Protein AF-A0A1K1N959-F1 (afdb_monomer_lite)

Secondary structure (DSSP, 8-state):
-EEE-S--TTS-HHHHHHHHHHHHHH-TT--SEEEEEEEEETTEEEEEEEEP-------EEETTEEE--GGG--HHHHHHHHT--------

Radius of gyration: 22.32 Å; chains: 1; bounding box: 48×23×59 Å

pLDDT: mean 87.04, std 6.27, range [54.03, 95.0]

Sequence (91 aa):
MINLGRHPSDMSDNEAQAYIDFMSKRYPEVKDGTLDIELIDEGSVELTLTRDAVPFQRIRRITGYLVGTTDRWNNAKTAELHDRVKHTTDS

Structure (mmCIF, N/CA/C/O backbone):
data_AF-A0A1K1N959-F1
#
_entry.id   AF-A0A1K1N959-F1
#
loop_
_atom_site.group_PDB
_atom_site.id
_atom_site.type_symbol
_atom_site.label_atom_id
_atom_site.label_alt_id
_atom_site.label_comp_id
_atom_site.label_asym_id
_atom_site.label_entity_id
_atom_site.label_seq_id
_atom_site.pdbx_PDB_ins_code
_atom_site.Cartn_x
_atom_site.Cartn_y
_atom_site.Cartn_z
_atom_site.occupancy
_atom_site.B_iso_or_equiv
_atom_site.auth_seq_id
_atom_site.auth_comp_id
_atom_site.auth_asym_id
_atom_site.auth_atom_id
_atom_site.pdbx_PDB_model_num
ATOM 1 N N . MET A 1 1 ? 11.800 2.083 0.230 1.00 82.69 1 MET A N 1
ATOM 2 C CA . MET A 1 1 ? 12.585 2.278 -1.004 1.00 82.69 1 MET A CA 1
ATOM 3 C C . MET A 1 1 ? 11.749 1.783 -2.179 1.00 82.69 1 MET A C 1
ATOM 5 O O . MET A 1 1 ? 10.912 0.915 -1.948 1.00 82.69 1 MET A O 1
ATOM 9 N N . ILE A 1 2 ? 11.927 2.314 -3.397 1.00 89.56 2 ILE A N 1
ATOM 10 C CA . ILE A 1 2 ? 11.307 1.719 -4.597 1.00 89.56 2 ILE A CA 1
ATOM 11 C C . ILE A 1 2 ? 12.098 0.458 -4.958 1.00 89.56 2 ILE A C 1
ATOM 13 O O . ILE A 1 2 ? 13.303 0.539 -5.190 1.00 89.56 2 ILE A O 1
ATOM 17 N N . ASN A 1 3 ? 11.427 -0.690 -4.971 1.00 91.56 3 ASN A N 1
ATOM 18 C CA . ASN A 1 3 ? 12.013 -1.982 -5.313 1.00 91.56 3 ASN A CA 1
ATOM 19 C C . ASN A 1 3 ? 11.671 -2.369 -6.754 1.00 91.56 3 ASN A C 1
ATOM 21 O O . ASN A 1 3 ? 10.611 -2.002 -7.262 1.00 91.56 3 ASN A O 1
ATOM 25 N N . LEU A 1 4 ? 12.551 -3.142 -7.392 1.00 92.94 4 LEU A N 1
ATOM 26 C CA . LEU A 1 4 ? 12.279 -3.726 -8.702 1.00 92.94 4 LEU A CA 1
ATOM 27 C C . LEU A 1 4 ? 11.286 -4.886 -8.562 1.00 92.94 4 LEU A C 1
ATOM 29 O O . LEU A 1 4 ? 11.525 -5.817 -7.792 1.00 92.94 4 LEU A O 1
ATOM 33 N N . GLY A 1 5 ? 10.184 -4.813 -9.300 1.00 91.81 5 GLY A N 1
ATOM 34 C CA . GLY A 1 5 ? 9.206 -5.882 -9.443 1.00 91.81 5 GLY A CA 1
ATOM 35 C C . GLY A 1 5 ? 9.474 -6.727 -10.689 1.00 91.81 5 GLY A C 1
ATOM 36 O O . GLY A 1 5 ? 10.594 -7.192 -10.931 1.00 91.81 5 GLY A O 1
ATOM 37 N N . ARG A 1 6 ? 8.432 -6.938 -11.494 1.00 91.81 6 ARG A N 1
ATOM 38 C CA . ARG A 1 6 ? 8.540 -7.592 -12.800 1.00 91.81 6 ARG A CA 1
ATOM 39 C C . ARG A 1 6 ? 9.316 -6.691 -13.760 1.00 91.81 6 ARG A C 1
ATOM 41 O O . ARG A 1 6 ? 9.039 -5.503 -13.856 1.00 91.81 6 ARG A O 1
ATOM 48 N N . HIS A 1 7 ? 10.254 -7.273 -14.494 1.00 91.94 7 HIS A N 1
ATOM 49 C CA . HIS A 1 7 ? 10.959 -6.605 -15.583 1.00 91.94 7 HIS A CA 1
ATOM 50 C C . HIS A 1 7 ? 11.288 -7.611 -16.700 1.00 91.94 7 HIS A C 1
ATOM 52 O O . HIS A 1 7 ? 11.245 -8.825 -16.459 1.00 91.94 7 HIS A O 1
ATOM 58 N N . PRO A 1 8 ? 11.593 -7.137 -17.919 1.00 89.69 8 PRO A N 1
ATOM 59 C CA . PRO A 1 8 ? 11.965 -7.987 -19.048 1.00 89.69 8 PRO A CA 1
ATOM 60 C C . P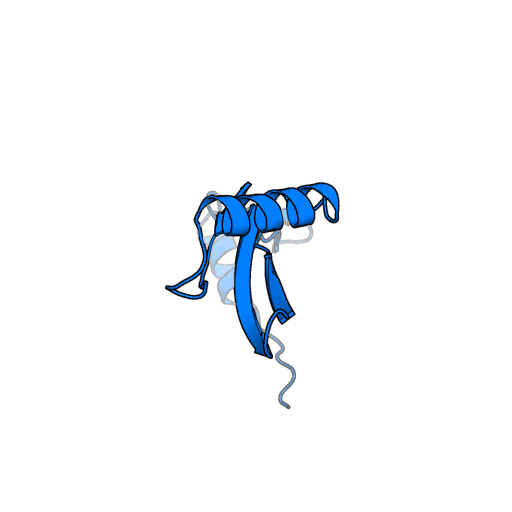RO A 1 8 ? 13.298 -8.698 -18.798 1.00 89.69 8 PRO A C 1
ATOM 62 O O . PRO A 1 8 ? 14.237 -8.100 -18.281 1.00 89.69 8 PRO A O 1
ATOM 65 N N . SER A 1 9 ? 13.401 -9.973 -19.176 1.00 86.19 9 SER A N 1
ATOM 66 C CA . SER A 1 9 ? 14.586 -10.803 -18.899 1.00 86.19 9 SER A CA 1
ATOM 67 C C . SER A 1 9 ? 15.847 -10.394 -19.667 1.00 86.19 9 SER A C 1
ATOM 69 O O . SER A 1 9 ? 16.948 -10.797 -19.309 1.00 86.19 9 SER A O 1
ATOM 71 N N . ASP A 1 10 ? 15.676 -9.668 -20.764 1.00 87.12 10 ASP A N 1
ATOM 72 C CA . ASP A 1 10 ? 16.723 -9.138 -21.637 1.00 87.12 10 ASP A CA 1
ATOM 73 C C . ASP A 1 10 ? 17.181 -7.724 -21.238 1.00 87.12 10 ASP A C 1
ATOM 75 O O . ASP A 1 10 ? 18.159 -7.215 -21.788 1.00 87.12 10 ASP A O 1
ATOM 79 N N . MET A 1 11 ? 16.515 -7.108 -20.257 1.00 86.81 11 MET A N 1
ATOM 80 C CA . MET A 1 11 ? 16.885 -5.807 -19.709 1.00 86.81 11 MET A CA 1
ATOM 81 C C . MET A 1 11 ? 18.151 -5.910 -18.857 1.00 86.81 11 MET A C 1
ATOM 83 O O . MET A 1 11 ? 18.320 -6.840 -18.071 1.00 86.81 11 MET A O 1
ATOM 87 N N . SER A 1 12 ? 19.039 -4.922 -18.975 1.00 90.88 12 SER A N 1
ATOM 88 C CA . SER A 1 12 ? 20.230 -4.863 -18.122 1.00 90.88 12 SER A CA 1
ATOM 89 C C . SER A 1 12 ? 19.911 -4.315 -16.727 1.00 90.88 12 SER A C 1
ATOM 91 O O . SER A 1 12 ? 19.107 -3.392 -16.587 1.00 90.88 12 SER A O 1
ATOM 93 N N . ASP A 1 13 ? 20.625 -4.792 -15.703 1.00 89.25 13 ASP A N 1
ATOM 94 C CA . ASP A 1 13 ? 20.498 -4.287 -14.325 1.00 89.25 13 ASP A CA 1
ATOM 95 C C . ASP A 1 13 ? 20.710 -2.765 -14.236 1.00 89.25 13 ASP A C 1
ATOM 97 O O . ASP A 1 13 ? 20.028 -2.066 -13.487 1.00 89.25 13 ASP A O 1
ATOM 101 N N . ASN A 1 14 ? 21.636 -2.231 -15.040 1.00 92.75 14 ASN A N 1
ATOM 102 C CA . ASN A 1 14 ? 21.921 -0.797 -15.097 1.00 92.75 14 ASN A CA 1
ATOM 103 C C . ASN A 1 14 ? 20.736 0.007 -15.645 1.00 92.75 14 ASN A C 1
ATOM 105 O O . ASN A 1 14 ? 20.468 1.111 -15.173 1.00 92.75 14 ASN A O 1
ATOM 109 N N . GLU A 1 15 ? 20.038 -0.532 -16.643 1.00 92.31 15 GLU A N 1
ATOM 110 C CA . GLU A 1 15 ? 18.858 0.100 -17.224 1.00 92.31 15 GLU A CA 1
ATOM 111 C C . GLU A 1 15 ? 17.681 0.065 -16.241 1.00 92.31 15 GLU A C 1
ATOM 113 O O . GLU A 1 15 ? 17.064 1.101 -15.983 1.00 92.31 15 GLU A O 1
ATOM 118 N N . ALA A 1 16 ? 17.437 -1.082 -15.602 1.00 92.00 16 ALA A N 1
ATOM 119 C CA . ALA A 1 16 ? 16.427 -1.202 -14.554 1.00 92.00 16 ALA A CA 1
ATOM 120 C C . ALA A 1 16 ? 16.688 -0.213 -13.402 1.00 92.00 16 ALA A C 1
ATOM 122 O O . ALA A 1 16 ? 15.777 0.495 -12.964 1.00 92.00 16 ALA A O 1
ATOM 123 N N . GLN A 1 17 ? 17.945 -0.085 -12.961 1.00 93.69 17 GLN A N 1
ATOM 124 C CA . GLN A 1 17 ? 18.325 0.875 -11.925 1.00 93.69 17 GLN A CA 1
ATOM 125 C C . GLN A 1 17 ? 18.126 2.329 -12.375 1.00 93.69 17 GLN A C 1
ATOM 127 O O . GLN A 1 17 ? 17.668 3.156 -11.586 1.00 93.69 17 GLN A O 1
ATOM 132 N N . ALA A 1 18 ? 18.407 2.652 -13.641 1.00 94.50 18 ALA A N 1
ATOM 133 C CA . ALA A 1 18 ? 18.162 3.986 -14.181 1.00 94.50 18 ALA A CA 1
ATOM 134 C C . ALA A 1 18 ? 16.668 4.356 -14.138 1.00 94.50 18 ALA A C 1
ATOM 136 O O . ALA A 1 18 ? 16.332 5.491 -13.784 1.00 94.50 18 ALA A O 1
ATOM 137 N N . TYR A 1 19 ? 15.770 3.406 -14.423 1.00 93.44 19 TYR A N 1
ATOM 138 C CA . TYR A 1 19 ? 14.328 3.620 -14.278 1.00 93.44 19 TYR A CA 1
ATOM 139 C C . TYR A 1 19 ? 13.911 3.790 -12.812 1.00 93.44 19 TYR A C 1
ATOM 141 O O . TYR A 1 19 ? 13.140 4.701 -12.506 1.00 93.44 19 TYR A O 1
ATOM 149 N N . ILE A 1 20 ? 14.454 2.996 -11.884 1.00 93.31 20 ILE A N 1
ATOM 150 C CA . ILE A 1 20 ? 14.201 3.164 -10.439 1.00 93.31 20 ILE A CA 1
ATOM 151 C C . ILE A 1 20 ? 14.633 4.558 -9.965 1.00 93.31 20 ILE A C 1
ATOM 153 O O . ILE A 1 20 ? 13.880 5.244 -9.263 1.00 93.31 20 ILE A O 1
ATOM 157 N N . ASP A 1 21 ? 15.817 5.011 -10.376 1.00 94.19 21 ASP A N 1
ATOM 158 C CA . ASP A 1 21 ? 16.352 6.329 -10.036 1.00 94.19 21 ASP A CA 1
ATOM 159 C C . ASP A 1 21 ? 15.497 7.454 -10.628 1.00 94.19 21 ASP A C 1
ATOM 161 O O . ASP A 1 21 ? 15.222 8.457 -9.959 1.00 94.19 21 ASP A O 1
ATOM 165 N N . PHE A 1 22 ? 15.060 7.294 -11.880 1.00 93.06 22 PHE A N 1
ATOM 166 C CA . PHE A 1 22 ? 14.154 8.225 -12.544 1.00 93.06 22 PHE A CA 1
ATOM 167 C C . PHE A 1 22 ? 12.828 8.341 -11.785 1.00 93.06 22 PHE A C 1
ATOM 169 O O . PHE A 1 22 ? 12.405 9.453 -11.456 1.00 93.06 22 PHE A O 1
ATOM 176 N N . MET A 1 23 ? 12.212 7.210 -11.430 1.00 92.81 23 MET A N 1
ATOM 177 C CA . MET A 1 23 ? 10.948 7.179 -10.690 1.00 92.81 23 MET A CA 1
ATOM 178 C C . MET A 1 23 ? 11.090 7.779 -9.289 1.00 92.81 23 MET A C 1
ATOM 180 O O . MET A 1 23 ? 10.252 8.585 -8.883 1.00 92.81 23 MET A O 1
ATOM 184 N N . SER A 1 24 ? 12.190 7.483 -8.591 1.00 90.88 24 SER A N 1
ATOM 185 C CA . SER A 1 24 ? 12.481 8.028 -7.257 1.00 90.88 24 SER A CA 1
ATOM 186 C C . SER A 1 24 ? 12.660 9.550 -7.275 1.00 90.88 24 SER A C 1
ATOM 188 O O . SER A 1 24 ? 12.228 10.244 -6.356 1.00 90.88 24 SER A O 1
ATOM 190 N N . LYS A 1 25 ? 13.273 10.098 -8.335 1.00 93.25 25 LYS A N 1
ATOM 191 C CA . LYS A 1 25 ? 13.418 11.553 -8.517 1.00 93.25 25 LYS A CA 1
ATOM 192 C C . LYS A 1 25 ? 12.105 12.218 -8.921 1.00 93.25 25 LYS A C 1
ATOM 194 O O . LYS A 1 25 ? 11.845 13.347 -8.511 1.00 93.25 25 LYS A O 1
ATOM 199 N N . ARG A 1 26 ? 11.296 11.547 -9.746 1.00 94.31 26 ARG A N 1
ATOM 200 C CA . ARG A 1 26 ? 10.040 12.094 -10.272 1.00 94.31 26 ARG A CA 1
ATOM 201 C C . ARG A 1 26 ? 8.925 12.134 -9.227 1.00 94.31 26 ARG A C 1
ATOM 203 O O . ARG A 1 26 ? 8.128 13.074 -9.270 1.00 94.31 26 ARG A O 1
ATOM 210 N N . TYR A 1 27 ? 8.896 11.145 -8.331 1.00 91.19 27 TYR A N 1
ATOM 211 C CA . TYR A 1 27 ? 7.886 10.958 -7.285 1.00 91.19 27 TYR A CA 1
ATOM 212 C C . TYR A 1 27 ? 8.538 10.810 -5.897 1.00 91.19 27 TYR A C 1
ATOM 214 O O . TYR A 1 27 ? 8.486 9.735 -5.293 1.00 91.19 27 TYR A O 1
ATOM 222 N N . PRO A 1 28 ? 9.167 11.877 -5.368 1.00 89.94 28 PRO A N 1
ATOM 223 C CA . PRO A 1 28 ? 9.900 11.825 -4.101 1.00 89.94 28 PRO A CA 1
ATOM 224 C C . PRO A 1 28 ? 9.010 11.535 -2.879 1.00 89.94 28 PRO A C 1
ATOM 226 O O . PRO A 1 28 ? 9.513 11.188 -1.810 1.00 89.94 28 PRO A O 1
ATOM 229 N N . GLU A 1 29 ? 7.689 11.686 -3.000 1.00 88.81 29 GLU A N 1
ATOM 230 C CA . GLU A 1 29 ? 6.727 11.331 -1.958 1.00 88.81 29 GLU A CA 1
ATOM 231 C C . GLU A 1 29 ? 6.560 9.815 -1.781 1.00 88.81 29 GLU A C 1
ATOM 233 O O . GLU A 1 29 ? 6.148 9.362 -0.709 1.00 88.81 29 GLU A O 1
ATOM 238 N N . VAL A 1 30 ? 6.887 9.024 -2.809 1.00 87.31 30 VAL A N 1
ATOM 239 C CA . VAL A 1 30 ? 6.805 7.564 -2.760 1.00 87.31 30 VAL A CA 1
ATOM 240 C C . VAL A 1 30 ? 8.076 7.023 -2.126 1.00 87.31 30 VAL A C 1
ATOM 242 O O . VAL A 1 30 ? 9.083 6.782 -2.785 1.00 87.31 30 VAL A O 1
ATOM 245 N N . LYS A 1 31 ? 8.027 6.845 -0.805 1.00 81.81 31 LYS A N 1
ATOM 246 C CA . LYS A 1 31 ? 9.152 6.282 -0.053 1.00 81.81 31 LYS A CA 1
ATOM 247 C C . LYS A 1 31 ? 9.274 4.778 -0.236 1.00 81.81 31 LYS A C 1
ATOM 249 O O . LYS A 1 31 ? 10.395 4.288 -0.319 1.00 81.81 31 LYS A O 1
ATOM 254 N N . ASP A 1 32 ? 8.146 4.078 -0.318 1.00 88.38 32 ASP A N 1
ATOM 255 C CA . ASP A 1 32 ? 8.050 2.621 -0.390 1.00 88.38 32 ASP A CA 1
ATOM 256 C C . ASP A 1 32 ? 7.075 2.222 -1.502 1.00 88.38 32 ASP A C 1
ATOM 258 O O . ASP A 1 32 ? 5.959 2.749 -1.593 1.00 88.38 32 ASP A O 1
ATOM 262 N N . GLY A 1 33 ? 7.525 1.332 -2.380 1.00 90.12 33 GLY A N 1
ATOM 263 C CA . GLY A 1 33 ? 6.742 0.864 -3.512 1.00 90.12 33 GLY A CA 1
ATOM 264 C C . GLY A 1 33 ? 7.499 -0.137 -4.375 1.00 90.12 33 GLY A C 1
ATOM 265 O O . GLY A 1 33 ? 8.691 -0.380 -4.183 1.00 90.12 33 GLY A O 1
ATOM 266 N N . THR A 1 34 ? 6.793 -0.691 -5.350 1.00 94.12 34 THR A N 1
ATOM 267 C CA . THR A 1 34 ? 7.302 -1.648 -6.333 1.00 94.12 34 THR A CA 1
ATOM 268 C C . THR A 1 34 ? 7.149 -1.053 -7.727 1.00 94.12 34 THR A C 1
ATOM 270 O O . THR A 1 34 ? 6.082 -0.534 -8.061 1.00 94.12 34 THR A O 1
ATOM 273 N N . LEU A 1 35 ? 8.222 -1.091 -8.516 1.00 95.00 35 LEU A N 1
ATOM 274 C CA . LEU A 1 35 ? 8.232 -0.674 -9.913 1.00 95.00 35 LEU A CA 1
ATOM 275 C C . LEU A 1 35 ? 8.213 -1.908 -10.814 1.00 95.00 35 LEU A C 1
ATOM 277 O O . LEU A 1 35 ? 9.184 -2.664 -10.837 1.00 95.00 35 LEU A O 1
ATOM 281 N N . ASP A 1 36 ? 7.136 -2.062 -11.571 1.00 94.81 36 ASP A N 1
ATOM 282 C CA . ASP A 1 36 ? 7.034 -3.038 -12.649 1.00 94.81 36 ASP A CA 1
ATOM 283 C C . ASP A 1 36 ? 7.337 -2.357 -13.988 1.00 94.81 36 ASP A C 1
ATOM 285 O O . ASP A 1 36 ? 6.909 -1.226 -14.240 1.00 94.81 36 ASP A O 1
ATOM 289 N N . ILE A 1 37 ? 8.100 -3.048 -14.830 1.00 94.25 37 ILE A N 1
ATOM 290 C CA . ILE A 1 37 ? 8.554 -2.588 -16.139 1.00 94.25 37 ILE A CA 1
ATOM 291 C C . ILE A 1 37 ? 8.093 -3.606 -17.179 1.00 94.25 37 ILE A C 1
ATOM 293 O O . ILE A 1 37 ? 8.456 -4.782 -17.108 1.00 94.25 37 ILE A O 1
ATOM 297 N N . GLU A 1 38 ? 7.306 -3.164 -18.153 1.00 92.06 38 GLU A N 1
ATOM 298 C CA . GLU A 1 38 ? 6.784 -4.025 -19.216 1.00 92.06 38 GLU A CA 1
ATOM 299 C C . GLU A 1 38 ? 7.180 -3.472 -20.591 1.00 92.06 38 GLU A C 1
ATOM 301 O O . GLU A 1 38 ? 7.089 -2.270 -20.839 1.00 92.06 38 GLU A O 1
ATOM 306 N N . LEU A 1 39 ? 7.661 -4.340 -21.488 1.00 90.81 39 LEU A N 1
ATOM 307 C CA . LEU A 1 39 ? 7.913 -3.966 -22.883 1.00 90.81 39 LEU A CA 1
ATOM 308 C C . LEU A 1 39 ? 6.579 -3.880 -23.613 1.00 90.81 39 LEU A C 1
ATOM 310 O O . LEU A 1 39 ? 5.815 -4.845 -23.602 1.00 90.81 39 LEU A O 1
ATOM 314 N N . ILE A 1 40 ? 6.339 -2.752 -24.275 1.00 88.25 40 ILE A N 1
ATOM 315 C CA . ILE A 1 40 ? 5.146 -2.569 -25.108 1.00 88.25 40 ILE A CA 1
ATOM 316 C C . ILE A 1 40 ? 5.485 -2.717 -26.592 1.00 88.25 40 ILE A C 1
ATOM 318 O O . ILE A 1 40 ? 4.823 -3.482 -27.283 1.00 88.25 40 ILE A O 1
ATOM 322 N N . ASP A 1 41 ? 6.570 -2.077 -27.041 1.00 85.88 41 ASP A N 1
ATOM 323 C CA . ASP A 1 41 ? 7.007 -2.003 -28.438 1.00 85.88 41 ASP A CA 1
ATOM 324 C C . ASP A 1 41 ? 8.546 -1.989 -28.517 1.00 85.88 41 ASP A C 1
ATOM 326 O O . ASP A 1 41 ? 9.241 -1.885 -27.501 1.00 85.88 41 ASP A O 1
ATOM 330 N N . GLU A 1 42 ? 9.099 -2.026 -29.734 1.00 81.50 42 GLU A N 1
ATOM 331 C CA . GLU A 1 42 ? 10.541 -1.887 -29.969 1.00 81.50 42 GLU A CA 1
ATOM 332 C C . GLU A 1 42 ? 11.069 -0.551 -29.415 1.00 81.50 42 GLU A C 1
ATOM 334 O O . GLU A 1 42 ? 10.866 0.523 -29.983 1.00 81.50 42 GLU A O 1
ATOM 339 N N . GLY A 1 43 ? 11.761 -0.628 -28.276 1.00 82.50 43 GLY A N 1
ATOM 340 C CA . GLY A 1 43 ? 12.390 0.514 -27.614 1.00 82.50 43 GLY A CA 1
ATOM 341 C C . GLY A 1 43 ? 11.471 1.335 -26.706 1.00 82.50 43 GLY A C 1
ATOM 342 O O . GLY A 1 43 ? 11.883 2.411 -26.275 1.00 82.50 43 GLY A O 1
ATOM 343 N N . SER A 1 44 ? 10.258 0.859 -26.402 1.00 87.94 44 SER A N 1
ATOM 344 C CA . SER A 1 44 ? 9.349 1.530 -25.461 1.00 87.94 44 SER A CA 1
ATOM 345 C C . SER A 1 44 ? 8.968 0.623 -24.295 1.00 87.94 44 SER A C 1
ATOM 347 O O . SER A 1 44 ? 8.660 -0.556 -24.480 1.00 87.94 44 SER A O 1
ATOM 349 N N . VAL A 1 45 ? 8.954 1.203 -23.092 1.00 90.94 45 VAL A N 1
ATOM 350 C CA . VAL A 1 45 ? 8.588 0.513 -21.850 1.00 90.94 45 VAL A CA 1
ATOM 351 C C . VAL A 1 45 ? 7.436 1.230 -21.154 1.00 90.94 45 VAL A C 1
ATOM 353 O O . VAL A 1 45 ? 7.386 2.461 -21.118 1.00 90.94 45 VAL A O 1
ATOM 356 N N . GLU A 1 46 ? 6.525 0.460 -20.574 1.00 93.69 46 GLU A N 1
ATOM 357 C CA . GLU A 1 46 ? 5.530 0.941 -19.625 1.00 93.69 46 GLU A CA 1
ATOM 358 C C . GLU A 1 46 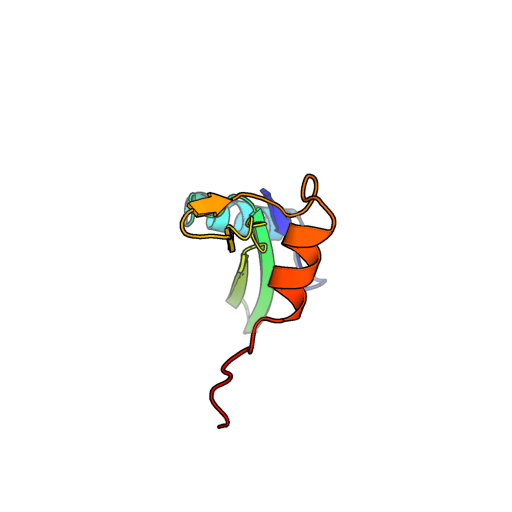? 6.051 0.748 -18.196 1.00 93.69 46 GLU A C 1
ATOM 360 O O . GLU A 1 46 ? 6.623 -0.288 -17.856 1.00 93.69 46 GLU A O 1
ATOM 365 N N . LEU A 1 47 ? 5.874 1.774 -17.360 1.00 93.75 47 LEU A N 1
ATOM 366 C CA . LEU A 1 47 ? 6.324 1.791 -15.970 1.00 93.75 47 LEU A CA 1
ATOM 367 C C . LEU A 1 47 ? 5.114 1.864 -15.043 1.00 93.75 47 LEU A C 1
ATOM 369 O O . LEU A 1 47 ? 4.428 2.887 -14.990 1.00 93.75 47 LEU A O 1
ATOM 373 N N . THR A 1 48 ? 4.899 0.815 -14.256 1.00 94.62 48 THR A N 1
ATOM 374 C CA . THR A 1 48 ? 3.836 0.770 -13.249 1.00 94.62 48 THR A CA 1
ATOM 375 C C . THR A 1 48 ? 4.439 0.889 -11.856 1.00 94.62 48 THR A C 1
ATOM 377 O O . THR A 1 48 ? 5.139 -0.002 -11.385 1.00 94.62 48 THR A O 1
ATOM 380 N N . LEU A 1 49 ? 4.162 2.005 -11.174 1.00 92.88 49 LEU A N 1
ATOM 381 C CA . LEU A 1 49 ? 4.582 2.223 -9.789 1.00 92.88 49 LEU A CA 1
ATOM 382 C C . LEU A 1 49 ? 3.438 1.903 -8.828 1.00 92.88 49 LEU A C 1
ATOM 384 O O . LEU A 1 49 ? 2.503 2.692 -8.663 1.00 92.88 49 LEU A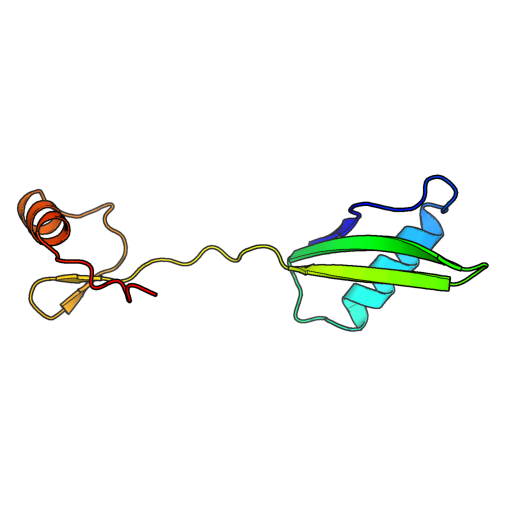 O 1
ATOM 388 N N . THR A 1 50 ? 3.560 0.779 -8.135 1.00 92.25 50 THR A N 1
ATOM 389 C CA . THR A 1 50 ? 2.651 0.392 -7.057 1.00 92.25 50 THR A CA 1
ATOM 390 C C . THR A 1 50 ? 3.199 0.890 -5.726 1.00 92.25 50 THR A C 1
ATOM 392 O O . THR A 1 50 ? 4.360 0.668 -5.399 1.00 92.25 50 THR A O 1
ATOM 395 N N . ARG A 1 51 ? 2.374 1.582 -4.937 1.00 90.44 51 ARG A N 1
ATOM 396 C CA . ARG A 1 51 ? 2.754 2.048 -3.594 1.00 90.44 51 ARG A CA 1
ATOM 397 C C . ARG A 1 51 ? 2.447 0.972 -2.569 1.00 90.44 51 ARG A C 1
ATOM 399 O O . ARG A 1 51 ? 1.367 0.381 -2.609 1.00 90.44 51 ARG A O 1
ATOM 406 N N . ASP A 1 52 ? 3.349 0.791 -1.616 1.00 85.62 52 ASP A N 1
ATOM 407 C CA . ASP A 1 52 ? 3.103 -0.147 -0.531 1.00 85.62 52 ASP A CA 1
ATOM 408 C C . ASP A 1 52 ? 1.977 0.368 0.371 1.00 85.62 52 ASP A C 1
ATOM 410 O O . ASP A 1 52 ? 1.824 1.571 0.620 1.00 85.62 52 ASP A O 1
ATOM 414 N N . ALA A 1 53 ? 1.158 -0.560 0.867 1.00 82.06 53 ALA A N 1
ATOM 415 C CA . ALA A 1 53 ? 0.101 -0.222 1.802 1.00 82.06 53 ALA A CA 1
ATOM 416 C C . ALA A 1 53 ? 0.723 0.294 3.106 1.00 82.06 53 ALA A C 1
ATOM 418 O O . ALA A 1 53 ? 1.355 -0.453 3.853 1.00 82.06 53 ALA A O 1
ATOM 419 N N . VAL A 1 54 ? 0.511 1.575 3.404 1.00 81.00 54 VAL A N 1
ATOM 420 C CA . VAL A 1 54 ? 0.972 2.161 4.663 1.00 81.00 54 VAL A CA 1
ATOM 421 C C . VAL A 1 54 ? 0.096 1.624 5.801 1.00 81.00 54 VAL A C 1
ATOM 423 O O . VAL A 1 54 ? -1.130 1.794 5.757 1.00 81.00 54 VAL A O 1
ATOM 426 N N . PRO A 1 55 ? 0.675 0.981 6.835 1.00 81.94 55 PRO A N 1
ATOM 427 C CA . PRO A 1 55 ? -0.103 0.495 7.961 1.00 81.94 55 PRO A CA 1
ATOM 428 C C . PRO A 1 55 ? -0.763 1.673 8.676 1.00 81.94 55 PRO A C 1
ATOM 430 O O . PRO A 1 55 ? -0.117 2.664 9.016 1.00 81.94 55 PRO A O 1
ATOM 433 N N . PHE A 1 56 ? -2.062 1.553 8.938 1.00 82.50 56 PHE A N 1
ATOM 434 C CA . PHE A 1 56 ? -2.819 2.556 9.676 1.00 82.50 56 PHE A CA 1
ATOM 435 C C . PHE A 1 56 ? -3.453 1.947 10.921 1.00 82.50 56 PHE A C 1
ATOM 437 O O . PHE A 1 56 ? -3.933 0.810 10.927 1.00 82.50 56 PHE A O 1
ATOM 444 N N . GLN A 1 57 ? -3.485 2.730 11.997 1.00 84.62 57 GLN A N 1
ATOM 445 C CA . GLN A 1 57 ? -4.188 2.347 13.212 1.00 84.62 57 GLN A CA 1
ATOM 446 C C . GLN A 1 57 ? -5.658 2.743 13.117 1.00 84.62 57 GLN A C 1
ATOM 448 O O . GLN A 1 57 ? -6.010 3.860 12.738 1.00 84.62 57 GLN A O 1
ATOM 453 N N . ARG A 1 58 ? -6.540 1.822 13.505 1.00 85.94 58 ARG A N 1
ATOM 454 C CA . ARG A 1 58 ? -7.976 2.091 13.605 1.00 85.94 58 ARG A CA 1
ATOM 455 C C . ARG A 1 58 ? -8.297 2.653 14.986 1.00 85.94 58 ARG A C 1
ATOM 457 O O . ARG A 1 58 ? -8.319 1.903 15.961 1.00 85.94 58 ARG A O 1
ATOM 464 N N . ILE A 1 59 ? -8.586 3.949 15.047 1.00 86.12 59 ILE A N 1
ATOM 465 C CA . ILE A 1 59 ? -9.128 4.611 16.240 1.00 86.12 59 ILE A CA 1
ATOM 466 C C . ILE A 1 59 ? -10.626 4.293 16.327 1.00 86.12 59 ILE A C 1
ATOM 468 O O . ILE A 1 59 ? -11.334 4.313 15.320 1.00 86.12 59 ILE A O 1
ATOM 472 N N . ARG A 1 60 ? -11.121 3.969 17.523 1.00 83.25 60 ARG A N 1
ATOM 473 C CA . ARG A 1 60 ? -12.526 3.599 17.768 1.00 83.25 60 ARG A CA 1
ATOM 474 C C . ARG A 1 60 ? -13.137 4.522 18.811 1.00 83.25 60 ARG A C 1
ATOM 476 O O . ARG A 1 60 ? -12.442 4.964 19.717 1.00 83.25 60 ARG A O 1
ATOM 483 N N . ARG A 1 61 ? -14.439 4.802 18.717 1.00 83.62 61 ARG A N 1
ATOM 484 C CA . ARG A 1 61 ? -15.169 5.492 19.791 1.00 83.62 61 ARG A CA 1
ATOM 485 C C . ARG A 1 61 ? -15.792 4.481 20.734 1.00 83.62 61 ARG A C 1
ATOM 487 O O . ARG A 1 61 ? -16.605 3.704 20.259 1.00 83.62 61 ARG A O 1
ATOM 494 N N . ILE A 1 62 ? -15.484 4.534 22.025 1.00 82.69 62 ILE A N 1
ATOM 495 C CA . ILE A 1 62 ? -16.133 3.721 23.068 1.00 82.69 62 ILE A CA 1
ATOM 496 C C . ILE A 1 62 ? -16.710 4.675 24.102 1.00 82.69 62 ILE A C 1
ATOM 498 O O . ILE A 1 62 ? -15.999 5.578 24.543 1.00 82.69 62 ILE A O 1
ATOM 502 N N . THR A 1 63 ? -17.970 4.504 24.510 1.00 70.62 63 THR A N 1
ATOM 503 C CA . THR A 1 63 ? -18.585 5.348 25.562 1.00 70.62 63 THR A CA 1
ATOM 504 C C . THR A 1 63 ? -18.390 6.866 25.348 1.00 70.62 63 THR A C 1
ATOM 506 O O . THR A 1 63 ? -18.178 7.625 26.287 1.00 70.62 63 THR A O 1
ATOM 509 N N . GLY A 1 64 ? -18.406 7.320 24.089 1.00 74.44 64 GLY A N 1
ATOM 510 C CA . GLY A 1 64 ? -18.308 8.739 23.718 1.00 74.44 64 GLY A CA 1
ATOM 511 C C . GLY A 1 64 ? -16.902 9.303 23.460 1.00 74.44 64 GLY A C 1
ATOM 512 O O . GLY A 1 64 ? -16.810 10.388 22.891 1.00 74.44 64 GLY A O 1
ATOM 513 N N . TYR A 1 65 ? -15.814 8.587 23.772 1.00 80.25 65 TYR A N 1
ATOM 514 C CA . TYR A 1 65 ? -14.438 9.065 23.541 1.00 80.25 65 TYR A CA 1
ATOM 515 C C . TYR A 1 65 ? -13.668 8.229 22.514 1.00 80.25 65 TYR A C 1
ATOM 517 O O . TYR A 1 65 ? -13.944 7.045 22.324 1.00 80.25 65 TYR A O 1
ATOM 525 N N . LEU A 1 66 ? -12.701 8.861 21.837 1.00 81.81 66 LEU A N 1
ATOM 526 C CA . LEU A 1 66 ? -11.784 8.204 20.901 1.00 81.81 66 LEU A CA 1
ATOM 527 C C . LEU A 1 66 ? -10.705 7.432 21.672 1.00 81.81 66 LEU A C 1
ATOM 529 O O . LEU A 1 66 ? -10.031 7.984 22.537 1.00 81.81 66 LEU A O 1
ATOM 533 N N . VAL A 1 67 ? -10.535 6.158 21.334 1.00 81.06 67 VAL A N 1
ATOM 534 C CA . VAL A 1 67 ? -9.542 5.236 21.893 1.00 81.06 67 VAL A CA 1
ATOM 535 C C . VAL A 1 67 ? -8.697 4.684 20.756 1.00 81.06 67 VAL A C 1
ATOM 537 O O . VAL A 1 67 ? -9.215 4.440 19.665 1.00 81.06 67 VAL A O 1
ATOM 540 N N . GLY A 1 68 ? -7.401 4.493 21.015 1.00 82.75 68 GLY A N 1
ATOM 541 C CA . GLY A 1 68 ? -6.455 3.883 20.080 1.00 82.75 68 GLY A CA 1
ATOM 542 C C . GLY A 1 68 ? -6.730 2.397 19.814 1.00 82.75 68 GLY A C 1
ATOM 543 O O . GLY A 1 68 ? -7.874 1.961 19.668 1.00 82.75 68 GLY A O 1
ATOM 544 N N . THR A 1 69 ? -5.671 1.597 19.730 1.00 85.19 69 THR A N 1
ATOM 545 C CA . THR A 1 69 ? -5.780 0.162 19.437 1.00 85.19 69 THR A CA 1
ATOM 546 C C . THR A 1 69 ? -6.517 -0.612 20.540 1.00 85.19 69 THR A C 1
ATOM 548 O O . THR A 1 69 ? -6.691 -0.137 21.666 1.00 85.19 69 THR A O 1
ATOM 551 N N . THR A 1 70 ? -6.989 -1.816 20.204 1.00 81.44 70 THR A N 1
ATOM 552 C CA . THR A 1 70 ? -7.742 -2.702 21.112 1.00 81.44 70 THR A CA 1
ATOM 553 C C . THR A 1 70 ? -6.855 -3.467 22.097 1.00 81.44 70 THR A C 1
ATOM 555 O O . THR A 1 70 ? -7.375 -4.121 22.993 1.00 81.44 70 THR A O 1
ATOM 558 N N . ASP A 1 71 ? -5.529 -3.353 21.979 1.00 82.12 71 ASP A N 1
ATOM 559 C CA . ASP A 1 71 ? -4.546 -4.191 22.690 1.00 82.12 71 ASP A CA 1
ATOM 560 C C . ASP A 1 71 ? -4.606 -4.064 24.220 1.00 82.12 71 ASP A C 1
ATOM 562 O O . ASP A 1 71 ? -4.126 -4.930 24.943 1.00 82.12 71 ASP A O 1
ATOM 566 N N . ARG A 1 72 ? -5.185 -2.969 24.730 1.00 81.81 72 ARG A N 1
ATOM 567 C CA . ARG A 1 72 ? -5.297 -2.670 26.169 1.00 81.81 72 ARG A CA 1
ATOM 568 C C . ARG A 1 72 ? -6.742 -2.590 26.665 1.00 81.81 72 ARG A C 1
ATOM 570 O O . ARG A 1 72 ? -7.009 -1.965 27.692 1.00 81.81 72 ARG A O 1
ATOM 577 N N . TRP A 1 73 ? -7.700 -3.121 25.911 1.00 84.75 73 TRP A N 1
ATOM 578 C CA . TRP A 1 73 ? -9.109 -3.047 26.291 1.00 84.75 73 TRP A CA 1
ATOM 579 C C . TRP A 1 73 ? -9.444 -4.107 27.340 1.00 84.75 73 TRP A C 1
ATOM 581 O O . TRP A 1 73 ? -8.906 -5.208 27.330 1.00 84.75 73 TRP A O 1
ATOM 591 N N . ASN A 1 74 ? -10.340 -3.760 28.263 1.00 85.69 74 ASN A N 1
ATOM 592 C CA . ASN A 1 74 ? -10.907 -4.725 29.200 1.00 85.69 74 ASN A CA 1
ATOM 593 C C . ASN A 1 74 ? -12.085 -5.476 28.548 1.00 85.69 74 ASN A C 1
ATOM 595 O O . ASN A 1 74 ? -12.604 -5.062 27.510 1.00 85.69 74 ASN A O 1
ATOM 599 N N . ASN A 1 75 ? -12.544 -6.554 29.189 1.00 87.94 75 ASN A N 1
ATOM 600 C CA . ASN A 1 75 ? -13.588 -7.428 28.639 1.00 87.94 75 ASN A CA 1
ATOM 601 C C . ASN A 1 75 ? -14.886 -6.681 28.286 1.00 87.94 75 ASN A C 1
ATOM 603 O O . ASN A 1 75 ? -15.475 -6.943 27.241 1.00 87.94 75 ASN A O 1
ATOM 607 N N . ALA A 1 76 ? -15.300 -5.714 29.112 1.00 86.19 76 ALA A N 1
ATOM 608 C CA . ALA A 1 76 ? -16.512 -4.929 28.873 1.00 86.19 76 ALA A CA 1
ATOM 609 C C . ALA A 1 76 ? -16.430 -4.093 27.581 1.00 86.19 76 ALA A C 1
ATOM 611 O O . ALA A 1 76 ? -17.379 -4.059 26.803 1.00 86.19 76 ALA A O 1
ATOM 612 N N . LYS A 1 77 ? -15.279 -3.463 27.311 1.00 83.62 77 LYS A N 1
ATOM 613 C CA . LYS A 1 77 ? -15.054 -2.671 26.089 1.00 83.62 77 LYS A CA 1
ATOM 614 C C . LYS A 1 77 ? -14.998 -3.541 24.834 1.00 83.62 77 LYS A C 1
ATOM 616 O O . LYS A 1 77 ? -15.456 -3.125 23.772 1.00 83.62 77 LYS A O 1
ATOM 621 N N . THR A 1 78 ? -14.433 -4.741 24.948 1.00 86.38 78 THR A N 1
ATOM 622 C CA . THR A 1 78 ? -14.401 -5.707 23.844 1.00 86.38 78 THR A CA 1
ATOM 623 C C . THR A 1 78 ? -15.807 -6.207 23.514 1.00 86.38 78 THR A C 1
ATOM 625 O O . THR A 1 78 ? -16.154 -6.259 22.338 1.00 86.38 78 THR A O 1
ATOM 628 N N . ALA A 1 79 ? -16.643 -6.483 24.523 1.00 86.94 79 ALA A N 1
ATOM 629 C CA . ALA A 1 79 ? -18.048 -6.848 24.319 1.00 86.94 79 ALA A CA 1
ATOM 630 C C . ALA A 1 79 ? -18.829 -5.748 23.574 1.00 86.94 79 ALA A C 1
ATOM 632 O O . ALA A 1 79 ? -19.451 -6.030 22.555 1.00 86.94 79 ALA A O 1
ATOM 633 N N . GLU A 1 80 ? -18.683 -4.477 23.976 1.00 83.62 80 GLU A N 1
ATOM 634 C CA . GLU A 1 80 ? -19.329 -3.351 23.277 1.00 83.62 80 GLU A CA 1
ATOM 635 C C . GLU A 1 80 ? -18.916 -3.259 21.796 1.00 83.62 80 GLU A 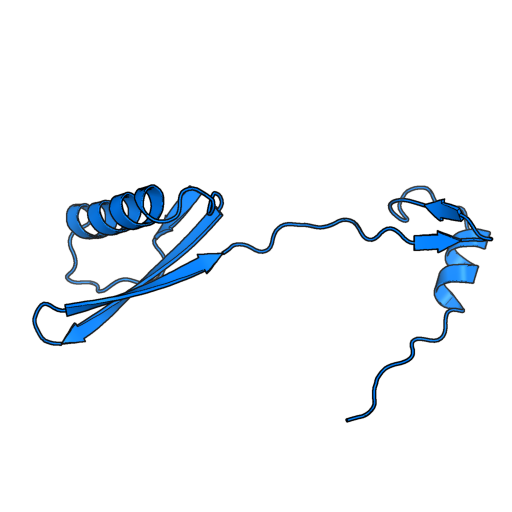C 1
ATOM 637 O O . GLU A 1 80 ? -19.716 -2.882 20.944 1.00 83.62 80 GLU A O 1
ATOM 642 N N . LEU A 1 81 ? -17.664 -3.587 21.455 1.00 85.31 81 LEU A N 1
ATOM 643 C CA . LEU A 1 81 ? -17.218 -3.626 20.059 1.00 85.31 81 LEU A CA 1
ATOM 644 C C . LEU A 1 81 ? -17.907 -4.733 19.259 1.00 85.31 81 LEU A C 1
ATOM 646 O O . LEU A 1 81 ? -18.217 -4.509 18.088 1.00 85.31 81 LEU A O 1
ATOM 650 N N . HIS A 1 82 ? -18.108 -5.902 19.869 1.00 86.44 82 HIS A N 1
ATOM 651 C CA . HIS A 1 82 ? -18.771 -7.040 19.235 1.00 86.44 82 HIS A CA 1
ATOM 652 C C . HIS A 1 82 ? -20.246 -6.767 18.948 1.00 86.44 82 HIS A C 1
ATOM 654 O O . HIS A 1 82 ? -20.723 -7.149 17.882 1.00 86.44 82 HIS A O 1
ATOM 660 N N . ASP A 1 83 ? -20.926 -6.038 19.830 1.00 88.19 83 ASP A N 1
ATOM 661 C CA . ASP A 1 83 ? -22.349 -5.711 19.683 1.00 88.19 83 ASP A CA 1
ATOM 662 C C . ASP A 1 83 ? -22.624 -4.638 18.609 1.00 88.19 83 ASP A C 1
ATOM 664 O O . ASP A 1 83 ? -23.774 -4.289 18.333 1.00 88.19 83 ASP A O 1
ATOM 668 N N . ARG A 1 84 ? -21.583 -4.088 17.967 1.00 85.69 84 ARG A N 1
ATOM 669 C CA . ARG A 1 84 ? -21.751 -3.061 16.931 1.00 85.69 84 ARG A CA 1
ATOM 670 C C . ARG A 1 84 ? -22.331 -3.636 15.649 1.00 85.69 84 ARG A C 1
ATOM 672 O O . ARG A 1 84 ? -21.706 -4.452 14.972 1.00 85.69 84 ARG A O 1
ATOM 679 N N . VAL A 1 85 ? -23.462 -3.073 15.236 1.00 86.38 85 VAL A N 1
ATOM 680 C CA . VAL A 1 85 ? -24.050 -3.303 13.914 1.00 86.38 85 VAL A CA 1
ATOM 681 C C . VAL A 1 85 ? -23.203 -2.605 12.848 1.00 86.38 85 VAL A C 1
ATOM 683 O O . VAL A 1 85 ? -22.942 -1.403 12.921 1.00 86.38 85 VAL A O 1
ATOM 686 N N . LYS A 1 86 ? -22.754 -3.367 11.847 1.00 84.44 86 LYS A N 1
ATOM 687 C CA . LYS A 1 86 ? -22.078 -2.831 10.663 1.00 84.44 86 LYS A CA 1
ATOM 688 C C . LYS A 1 86 ? -23.130 -2.542 9.604 1.00 84.44 86 LYS A C 1
ATOM 690 O O . LYS A 1 86 ? -23.760 -3.465 9.102 1.00 84.44 86 LYS A O 1
ATOM 695 N N . HIS A 1 87 ? -23.295 -1.276 9.255 1.00 84.31 87 HIS A N 1
ATOM 696 C CA . HIS A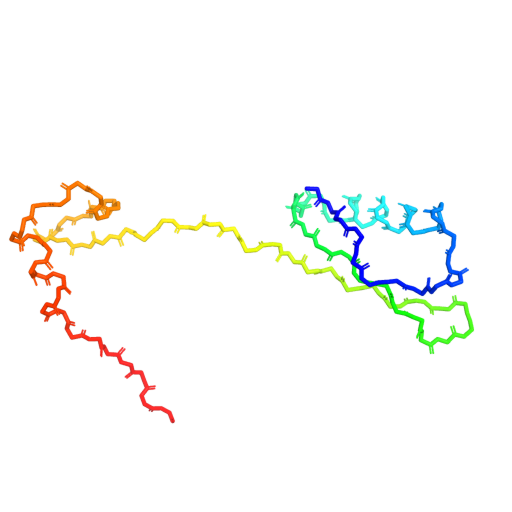 1 87 ? -24.088 -0.901 8.092 1.00 84.31 87 HIS A CA 1
ATOM 697 C C . HIS A 1 87 ? -23.199 -1.046 6.857 1.00 84.31 87 HIS A C 1
ATOM 699 O O . HIS A 1 87 ? -22.261 -0.270 6.679 1.00 84.31 87 HIS A O 1
ATOM 705 N N . THR A 1 88 ? -23.440 -2.083 6.060 1.00 84.00 88 THR A N 1
ATOM 706 C CA . THR A 1 88 ? -22.907 -2.163 4.698 1.00 84.00 88 THR A CA 1
ATOM 707 C C . THR A 1 88 ? -23.929 -1.554 3.747 1.00 84.00 88 THR A C 1
ATOM 709 O O . THR A 1 88 ? -25.128 -1.589 4.026 1.00 84.00 88 THR A O 1
ATOM 712 N N . 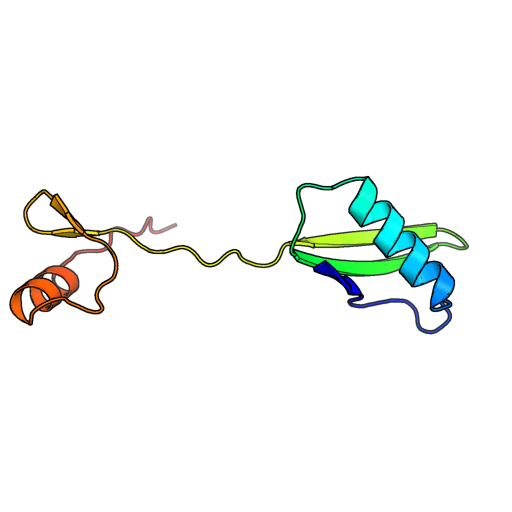THR A 1 89 ? -23.472 -0.967 2.647 1.00 78.81 89 THR A N 1
ATOM 713 C CA . THR A 1 89 ? -24.371 -0.618 1.548 1.00 78.81 89 THR A CA 1
ATOM 714 C C . THR A 1 89 ? -24.550 -1.885 0.726 1.00 78.81 89 THR A C 1
ATOM 716 O O . THR A 1 89 ? -23.613 -2.294 0.042 1.00 78.81 89 THR A O 1
ATOM 719 N N . ASP A 1 90 ? -25.703 -2.540 0.832 1.00 70.75 90 ASP A N 1
ATOM 720 C CA . ASP A 1 90 ? -26.048 -3.621 -0.092 1.00 70.75 90 ASP A CA 1
ATOM 721 C C . ASP A 1 90 ? -26.179 -2.994 -1.489 1.00 70.75 90 ASP A C 1
ATOM 723 O O . ASP A 1 90 ? -27.034 -2.133 -1.709 1.00 70.75 90 ASP A O 1
ATOM 727 N N . SER A 1 91 ? -25.249 -3.338 -2.384 1.00 54.03 91 SER A N 1
ATOM 728 C CA . SER A 1 91 ? -25.257 -2.965 -3.808 1.00 54.03 91 SER A CA 1
ATOM 729 C C . SER A 1 91 ? -25.493 -4.206 -4.650 1.00 54.03 91 SER A C 1
ATOM 731 O O . SER A 1 91 ? -24.856 -5.235 -4.328 1.00 54.03 91 SER A O 1
#

Foldseek 3Di:
DEAEDADDPPDDPVRSVVVVVVCCVVCVVQPAWYWHWADDDDPDIDIDTGGDDDDDWDWDDDPHDTDTHCPPDDPVRVVVVVPDDDDDPDD